Protein AF-A0A444UX99-F1 (afdb_monomer_lite)

Foldseek 3Di:
DVVVVVVVVVVVVVVVVVVPPDDQDPEDPDDDPDDDPVVVVVDPDWDFDDPDPRYHDTDID

InterPro domains:
  IPR001811 Chemokine interleukin-8-like domain [PF00048] (26-61)
  IPR036048 Chemokine interleukin-8-like superfamily [SSF54117] (24-61)

pLDDT: mean 87.47, std 8.94, range [59.31, 96.25]

Organism: Acipenser ruthenus (NCBI:txid7906)

Structure (mmCIF, N/CA/C/O backbone):
data_AF-A0A444UX99-F1
#
_entry.id   AF-A0A444UX99-F1
#
loop_
_atom_site.group_PDB
_atom_site.id
_atom_site.type_symbol
_atom_site.label_atom_id
_atom_site.label_alt_id
_atom_site.label_comp_id
_atom_site.label_asym_id
_atom_site.label_entity_id
_atom_site.label_seq_id
_atom_site.pdbx_PDB_ins_code
_atom_site.Cartn_x
_atom_site.Cartn_y
_atom_site.Cartn_z
_atom_site.occupancy
_atom_site.B_iso_or_equiv
_atom_site.auth_seq_id
_atom_site.auth_comp_id
_atom_site.auth_asym_id
_atom_site.auth_atom_id
_atom_site.pdbx_PDB_model_num
ATOM 1 N N . MET A 1 1 ? 19.212 -5.809 -46.375 1.00 59.31 1 MET A N 1
ATOM 2 C CA . MET A 1 1 ? 19.765 -6.403 -45.133 1.00 59.31 1 MET A CA 1
ATOM 3 C C . MET A 1 1 ? 19.787 -5.399 -43.979 1.00 59.31 1 MET A C 1
ATOM 5 O O . MET A 1 1 ? 19.201 -5.680 -42.945 1.00 59.31 1 MET A O 1
ATOM 9 N N . LYS A 1 2 ? 20.388 -4.212 -44.165 1.00 63.38 2 LYS A N 1
ATOM 10 C CA . LYS A 1 2 ? 20.611 -3.205 -43.106 1.00 63.38 2 LYS A CA 1
ATOM 11 C C . LYS A 1 2 ? 19.328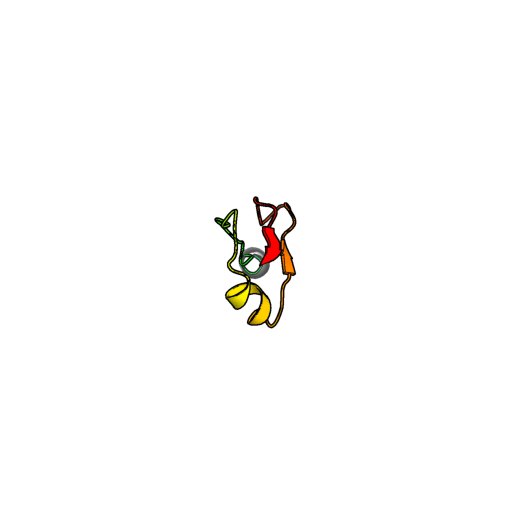 -2.567 -42.531 1.00 63.38 2 LYS A C 1
ATOM 13 O O . LYS A 1 2 ? 19.195 -2.469 -41.320 1.00 63.38 2 LYS A O 1
ATOM 18 N N . SER A 1 3 ? 18.348 -2.227 -43.374 1.00 73.12 3 SER A N 1
ATOM 19 C CA . SER A 1 3 ? 17.058 -1.643 -42.946 1.00 73.12 3 SER A CA 1
ATOM 20 C C . SER A 1 3 ? 16.149 -2.621 -42.193 1.00 73.12 3 SER A C 1
ATOM 22 O O . SER A 1 3 ? 15.478 -2.236 -41.242 1.00 73.12 3 SER A O 1
ATOM 24 N N . ARG A 1 4 ? 16.159 -3.904 -42.582 1.00 86.69 4 ARG A N 1
ATOM 25 C CA . ARG A 1 4 ? 15.388 -4.963 -41.909 1.00 86.69 4 ARG A CA 1
ATOM 26 C C . ARG A 1 4 ? 15.908 -5.216 -40.495 1.00 86.69 4 ARG A C 1
ATOM 28 O O . ARG A 1 4 ? 15.110 -5.327 -39.578 1.00 86.69 4 ARG A O 1
ATOM 35 N N . ALA A 1 5 ? 17.230 -5.245 -40.321 1.00 87.81 5 ALA A N 1
ATOM 36 C CA . ALA A 1 5 ? 17.852 -5.393 -39.007 1.00 87.81 5 ALA A CA 1
ATOM 37 C C . ALA A 1 5 ? 17.469 -4.243 -38.061 1.00 87.81 5 ALA A C 1
ATOM 39 O O . ALA A 1 5 ? 17.098 -4.498 -36.923 1.00 87.81 5 ALA A O 1
ATOM 40 N N . LEU A 1 6 ? 17.471 -2.99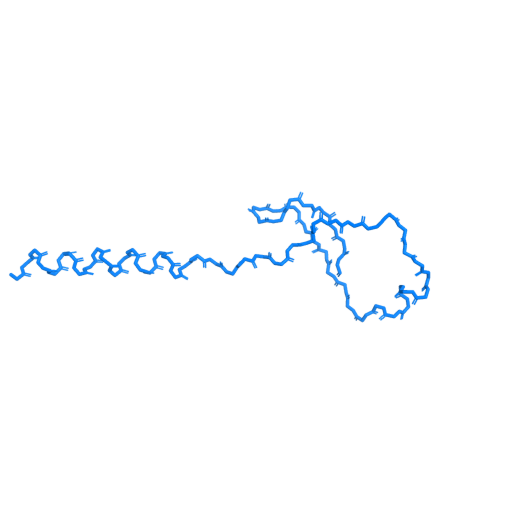6 -38.551 1.00 89.44 6 LEU A N 1
ATOM 41 C CA . LEU A 1 6 ? 17.039 -1.837 -37.761 1.00 89.44 6 LEU A CA 1
ATOM 42 C C . LEU A 1 6 ? 15.578 -1.954 -37.318 1.00 89.44 6 LEU A C 1
ATOM 44 O O . LEU A 1 6 ? 15.282 -1.724 -36.152 1.00 89.44 6 LEU A O 1
ATOM 48 N N . PHE A 1 7 ? 14.684 -2.361 -38.222 1.00 92.56 7 PHE A N 1
ATOM 49 C CA . PHE A 1 7 ? 13.274 -2.570 -37.895 1.00 92.56 7 PHE A CA 1
ATOM 50 C C . PHE A 1 7 ? 13.083 -3.653 -36.823 1.00 92.56 7 PHE A C 1
ATOM 52 O O . PHE A 1 7 ? 12.351 -3.443 -35.860 1.00 92.56 7 PHE A O 1
ATOM 59 N N . PHE A 1 8 ? 13.798 -4.777 -36.938 1.00 92.50 8 PHE A N 1
ATOM 60 C CA . PHE A 1 8 ? 13.781 -5.831 -35.921 1.00 92.50 8 PHE A CA 1
ATOM 61 C C . PHE A 1 8 ? 14.311 -5.352 -34.565 1.00 92.50 8 PHE A C 1
ATOM 63 O O . PHE A 1 8 ? 13.687 -5.635 -33.546 1.00 92.50 8 PHE A O 1
ATOM 70 N N . CYS A 1 9 ? 15.411 -4.593 -34.535 1.00 93.56 9 CYS A N 1
ATOM 71 C CA . CYS A 1 9 ? 15.929 -4.020 -33.292 1.00 93.56 9 CYS A CA 1
ATOM 72 C C . CYS A 1 9 ? 14.923 -3.062 -32.639 1.00 93.56 9 CYS A C 1
ATOM 74 O O . CYS A 1 9 ? 14.774 -3.068 -31.421 1.00 93.56 9 CYS A O 1
ATOM 76 N N . LEU A 1 10 ? 14.222 -2.261 -33.444 1.00 94.44 10 LEU A N 1
ATOM 77 C CA . LEU A 1 10 ? 13.247 -1.285 -32.960 1.00 94.44 10 LEU A CA 1
ATOM 78 C C . LEU A 1 10 ? 12.017 -1.980 -32.359 1.00 94.44 10 LEU A C 1
ATOM 80 O O . LEU A 1 10 ? 11.604 -1.639 -31.255 1.00 94.44 10 LEU A O 1
ATOM 84 N N . LEU A 1 11 ? 11.499 -3.019 -33.023 1.00 94.94 11 LEU A N 1
ATOM 85 C CA . LEU A 1 11 ? 10.422 -3.855 -32.484 1.00 94.94 11 LEU A CA 1
ATOM 86 C C . LEU A 1 11 ? 10.825 -4.556 -31.184 1.00 94.94 11 LEU A C 1
ATOM 88 O O . LEU A 1 11 ? 10.046 -4.573 -30.233 1.00 94.94 11 LEU A O 1
ATOM 92 N N . LEU A 1 12 ? 12.040 -5.108 -31.130 1.00 93.19 12 LEU A N 1
ATOM 93 C CA . LEU A 1 12 ? 12.549 -5.774 -29.934 1.00 93.19 12 LEU A CA 1
ATOM 94 C C . LEU A 1 12 ? 12.676 -4.789 -28.763 1.00 93.19 12 LEU A C 1
ATOM 96 O O . LEU A 1 12 ? 12.274 -5.113 -27.652 1.00 93.19 12 LEU A O 1
ATOM 100 N N . ALA A 1 13 ? 13.168 -3.572 -29.013 1.00 93.12 13 ALA A N 1
ATOM 101 C CA . ALA A 1 13 ? 13.256 -2.526 -27.997 1.00 93.12 13 ALA A CA 1
ATOM 102 C C . ALA A 1 13 ? 11.873 -2.135 -27.453 1.00 93.12 13 ALA A C 1
ATOM 104 O O . ALA A 1 13 ? 11.689 -2.079 -26.238 1.00 93.12 13 ALA A O 1
ATOM 105 N N . CYS A 1 14 ? 10.886 -1.929 -28.331 1.00 92.25 14 CYS A N 1
ATOM 106 C CA . CYS A 1 14 ? 9.509 -1.655 -27.919 1.00 92.25 14 CYS A CA 1
ATOM 107 C C . CYS A 1 14 ? 8.931 -2.798 -27.077 1.00 92.25 14 CYS A C 1
ATOM 109 O O . CYS A 1 14 ? 8.338 -2.551 -26.032 1.00 92.25 14 CYS A O 1
ATOM 111 N N . PHE A 1 15 ? 9.151 -4.044 -27.496 1.00 91.00 15 PHE A N 1
ATOM 112 C CA . PHE A 1 15 ? 8.675 -5.221 -26.776 1.00 91.00 15 PHE A CA 1
ATOM 113 C C . PHE A 1 15 ? 9.303 -5.344 -25.380 1.00 91.00 15 PHE A C 1
ATOM 115 O O . PHE A 1 15 ? 8.593 -5.583 -24.405 1.00 91.00 15 PHE A O 1
ATOM 122 N N . CYS A 1 16 ? 10.612 -5.108 -25.255 1.00 90.06 16 CYS A N 1
ATOM 123 C CA . CYS A 1 16 ? 11.299 -5.090 -23.963 1.00 90.06 16 CYS A CA 1
ATOM 124 C C . CYS A 1 16 ? 10.766 -3.991 -23.032 1.00 90.06 16 CYS A C 1
ATOM 126 O O . CYS A 1 16 ? 10.614 -4.236 -21.839 1.00 90.06 16 CYS A O 1
ATOM 128 N N . LEU A 1 17 ? 10.449 -2.802 -23.558 1.00 86.94 17 LEU A N 1
ATOM 129 C CA . LEU A 1 17 ? 9.851 -1.718 -22.770 1.00 86.94 17 LEU A CA 1
ATOM 130 C C . LEU A 1 17 ? 8.443 -2.075 -22.279 1.00 86.94 17 LEU A C 1
ATOM 132 O O . LEU A 1 17 ? 8.116 -1.803 -21.128 1.00 86.94 17 LEU A O 1
ATOM 136 N N . SER A 1 18 ? 7.628 -2.722 -23.115 1.00 85.69 18 SER A N 1
ATOM 137 C CA . SER A 1 18 ? 6.299 -3.198 -22.711 1.00 85.69 18 SER A CA 1
ATOM 138 C C . SER A 1 18 ? 6.369 -4.304 -21.655 1.00 85.69 18 SER A C 1
ATOM 140 O O . SER A 1 18 ? 5.552 -4.322 -20.742 1.00 85.69 18 SER A O 1
ATOM 142 N N . LEU A 1 19 ? 7.352 -5.205 -21.742 1.00 82.69 19 LEU A N 1
ATOM 143 C CA . LEU A 1 19 ? 7.589 -6.239 -20.726 1.00 82.69 19 LEU A CA 1
ATOM 144 C C . LEU A 1 19 ? 8.140 -5.677 -19.412 1.00 82.69 19 LEU A C 1
ATOM 146 O O . LEU A 1 19 ? 7.916 -6.262 -18.358 1.00 82.69 19 LEU A O 1
ATOM 150 N N . ALA A 1 20 ? 8.862 -4.558 -19.471 1.00 79.19 20 ALA A N 1
ATOM 151 C CA . ALA A 1 20 ? 9.353 -3.858 -18.290 1.00 79.19 20 ALA A CA 1
ATOM 152 C C . ALA A 1 20 ? 8.244 -3.103 -17.539 1.00 79.19 20 ALA A C 1
ATOM 154 O O . ALA A 1 20 ? 8.500 -2.586 -16.450 1.00 79.19 20 ALA A O 1
ATOM 155 N N . GLN A 1 21 ? 7.025 -3.031 -18.091 1.00 68.50 21 GLN A N 1
ATOM 156 C CA . GLN A 1 21 ? 5.875 -2.483 -17.386 1.00 68.50 21 GLN A CA 1
ATOM 157 C C . GLN A 1 21 ? 5.583 -3.391 -16.182 1.00 68.50 21 GLN A C 1
ATOM 159 O O . GLN A 1 21 ? 5.133 -4.526 -16.334 1.00 68.50 21 GLN A O 1
ATOM 164 N N . GLY A 1 22 ? 5.954 -2.907 -14.994 1.00 63.12 22 GLY A N 1
ATOM 165 C CA . GLY A 1 22 ? 5.925 -3.667 -13.747 1.00 63.12 22 GLY A CA 1
ATOM 166 C C . GLY A 1 22 ? 4.543 -4.222 -13.404 1.00 63.12 22 GLY A C 1
ATOM 167 O O . GLY A 1 22 ? 3.523 -3.816 -13.963 1.00 63.12 22 GLY A O 1
ATOM 168 N N . SER A 1 23 ? 4.513 -5.165 -12.461 1.00 67.06 23 SER A N 1
ATOM 169 C CA . SER A 1 23 ? 3.256 -5.661 -11.898 1.00 67.06 23 SER A CA 1
ATOM 170 C C . SER A 1 23 ? 2.434 -4.486 -11.372 1.00 67.06 23 SER A C 1
ATOM 172 O O . SER A 1 23 ? 2.969 -3.618 -10.689 1.00 67.06 23 SER A O 1
ATOM 174 N N . TYR A 1 24 ? 1.132 -4.463 -11.665 1.00 67.00 24 TYR A N 1
ATOM 175 C CA . TYR A 1 24 ? 0.234 -3.515 -11.014 1.00 67.00 24 TYR A CA 1
ATOM 176 C C . TYR A 1 24 ? 0.288 -3.753 -9.504 1.00 67.00 24 TYR A C 1
ATOM 178 O O . TYR A 1 24 ? 0.062 -4.876 -9.041 1.00 67.00 24 TYR A O 1
ATOM 186 N N . GLU A 1 25 ? 0.609 -2.703 -8.751 1.00 74.19 25 GLU A N 1
ATOM 187 C CA . GLU A 1 25 ? 0.621 -2.757 -7.296 1.00 74.19 25 GLU A CA 1
ATOM 188 C C . GLU A 1 25 ? -0.782 -3.087 -6.785 1.00 74.19 25 GLU A C 1
ATOM 190 O O . GLU A 1 25 ? -1.792 -2.532 -7.229 1.00 74.19 25 GLU A O 1
ATOM 195 N N . ASN A 1 26 ? -0.865 -4.026 -5.845 1.00 85.00 26 ASN A N 1
ATOM 196 C CA . ASN A 1 26 ? -2.137 -4.377 -5.233 1.00 85.00 26 ASN A CA 1
ATOM 197 C C . ASN A 1 26 ? -2.459 -3.334 -4.156 1.00 85.00 26 ASN A C 1
ATOM 199 O O . ASN A 1 26 ? -2.151 -3.542 -2.986 1.00 85.00 26 ASN A O 1
ATOM 203 N N . CYS A 1 27 ? -2.997 -2.182 -4.552 1.00 90.00 27 CYS A N 1
ATOM 204 C CA . CYS A 1 27 ? -3.268 -1.075 -3.636 1.00 90.00 27 CYS A CA 1
ATOM 205 C C . CYS A 1 27 ? -4.613 -1.227 -2.910 1.00 90.00 27 CYS A C 1
ATOM 207 O O . CYS A 1 27 ? -5.630 -1.615 -3.486 1.00 90.00 27 CYS A O 1
ATOM 209 N N . CYS A 1 28 ? -4.638 -0.832 -1.642 1.00 91.44 28 CYS A N 1
ATOM 210 C CA . CYS A 1 28 ? -5.851 -0.548 -0.893 1.00 91.44 28 CYS A CA 1
ATOM 211 C C . CYS A 1 28 ? -6.518 0.711 -1.450 1.00 91.44 28 CYS A C 1
ATOM 213 O O . CYS A 1 28 ? -5.903 1.776 -1.483 1.00 91.44 28 CYS A O 1
ATOM 215 N N . LEU A 1 29 ? -7.778 0.576 -1.865 1.00 90.81 29 LEU A N 1
ATOM 216 C CA . LEU A 1 29 ? -8.574 1.660 -2.450 1.00 90.81 29 LEU A CA 1
ATOM 217 C C . LEU A 1 29 ? -9.517 2.320 -1.431 1.00 90.81 29 LEU A C 1
ATOM 219 O O . LEU A 1 29 ? -10.066 3.388 -1.691 1.00 90.81 29 LEU A O 1
ATOM 223 N N . SER A 1 30 ? -9.741 1.680 -0.280 1.00 90.38 30 SER A N 1
ATOM 224 C CA . SER A 1 30 ? -10.614 2.173 0.786 1.00 90.38 30 SER A CA 1
ATOM 225 C C . SER A 1 30 ? -10.320 1.451 2.099 1.00 90.38 30 SER A C 1
ATOM 227 O O . SER A 1 30 ? -10.047 0.252 2.100 1.00 90.38 30 SER A O 1
ATOM 229 N N . TYR A 1 31 ? -10.417 2.164 3.220 1.00 90.88 31 TYR A N 1
ATOM 230 C CA . TYR A 1 31 ? -10.229 1.607 4.555 1.00 90.88 31 TYR A CA 1
ATOM 231 C C . TYR A 1 31 ? -11.425 1.914 5.456 1.00 90.88 31 TYR A C 1
ATOM 233 O O . TYR A 1 31 ? -12.131 2.909 5.294 1.00 90.88 31 TYR A O 1
ATOM 241 N N . VAL A 1 32 ? -11.633 1.052 6.449 1.00 92.12 32 VAL A N 1
ATOM 242 C CA . VAL A 1 32 ? -12.594 1.299 7.526 1.00 92.12 32 VAL A CA 1
ATOM 243 C C . VAL A 1 32 ? -11.918 2.088 8.645 1.00 92.12 32 VAL A C 1
ATOM 245 O O . VAL A 1 32 ? -10.772 1.824 9.000 1.00 92.12 32 VAL A O 1
ATOM 248 N N . THR A 1 33 ? -12.630 3.036 9.251 1.00 89.75 33 THR A N 1
ATOM 249 C CA . THR A 1 33 ? -12.107 3.820 10.387 1.00 89.75 33 THR A CA 1
ATOM 250 C C . THR A 1 33 ? -12.034 3.014 11.684 1.00 89.75 33 THR A C 1
ATOM 252 O O . THR A 1 33 ? -11.297 3.362 12.603 1.00 89.75 33 THR A O 1
ATOM 255 N N . SER A 1 34 ? -12.801 1.926 11.770 1.00 91.44 34 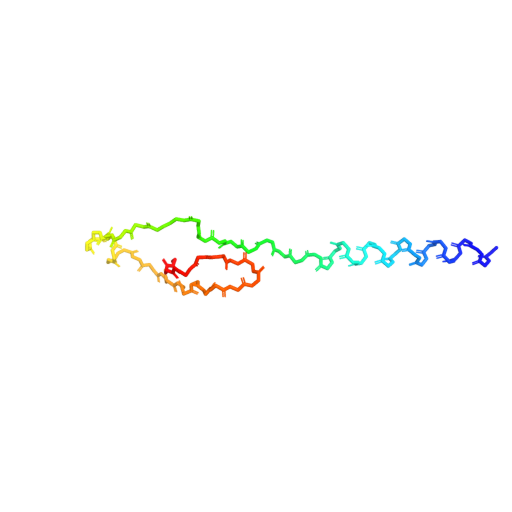SER A N 1
ATOM 256 C CA . SER A 1 34 ? -12.962 1.104 12.964 1.00 91.44 34 SER A CA 1
ATOM 257 C C . SER A 1 34 ? -12.962 -0.374 12.595 1.00 91.44 34 SER A C 1
ATOM 259 O O . SER A 1 34 ? -13.666 -0.808 11.683 1.00 91.44 34 SER A O 1
ATOM 261 N N . VAL A 1 35 ? -12.183 -1.159 13.340 1.00 90.69 35 VAL A N 1
ATOM 262 C CA . VAL A 1 35 ? -12.094 -2.614 13.187 1.00 90.69 35 VAL A CA 1
ATOM 263 C C . VAL A 1 35 ? -12.463 -3.265 14.511 1.00 90.69 35 VAL A C 1
ATOM 265 O O . VAL A 1 35 ? -11.896 -2.934 15.557 1.00 90.69 35 VAL A O 1
ATOM 268 N N . LYS A 1 36 ? -13.396 -4.222 14.465 1.00 95.38 36 LYS A N 1
ATOM 269 C CA . LYS A 1 36 ? -13.827 -4.981 15.646 1.00 95.38 36 LYS A CA 1
ATOM 270 C C . LYS A 1 36 ? -12.630 -5.707 16.289 1.00 95.38 36 LYS A C 1
ATOM 272 O O . LYS A 1 36 ? -11.816 -6.280 15.561 1.00 95.38 36 LYS A O 1
ATOM 277 N N . PRO A 1 37 ? -12.537 -5.780 17.631 1.00 94.81 37 PRO A N 1
ATOM 278 C CA . PRO A 1 37 ? -11.426 -6.457 18.309 1.00 94.81 37 PRO A CA 1
ATOM 279 C C . PRO A 1 37 ? -11.245 -7.925 17.901 1.00 94.81 37 PRO A C 1
ATOM 281 O O . PRO A 1 37 ? -10.120 -8.410 17.838 1.00 94.81 37 PRO A O 1
ATOM 284 N N . SER A 1 38 ? -12.337 -8.628 17.590 1.00 95.00 38 SER A N 1
ATOM 285 C CA . SER A 1 38 ? -12.299 -10.013 17.105 1.00 95.00 38 SER A CA 1
ATOM 286 C C . SER A 1 38 ? -11.5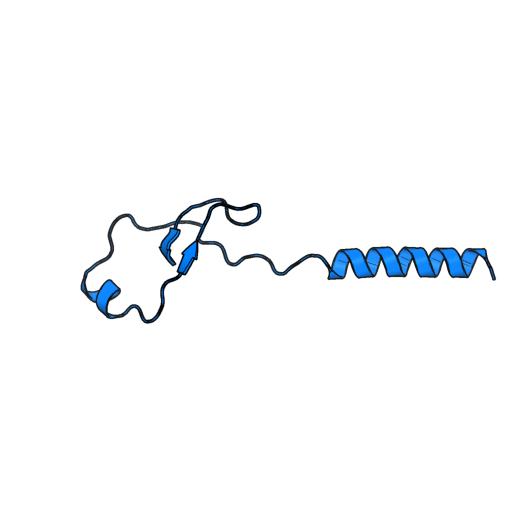84 -10.148 15.761 1.00 95.00 38 SER A C 1
ATOM 288 O O . SER A 1 38 ? -10.813 -11.084 15.580 1.00 95.00 38 SER A O 1
ATOM 290 N N . VAL A 1 39 ? -11.786 -9.193 14.849 1.00 92.00 39 VAL A N 1
ATOM 291 C CA . VAL A 1 39 ? -11.120 -9.178 13.540 1.00 92.00 39 VAL A CA 1
ATOM 292 C C . VAL A 1 39 ? -9.631 -8.919 13.723 1.00 92.00 39 VAL A C 1
ATOM 294 O O . VAL A 1 39 ? -8.835 -9.669 13.176 1.00 92.00 39 VAL A O 1
ATOM 297 N N . LYS A 1 40 ? -9.243 -7.958 14.577 1.00 91.75 40 LYS A N 1
ATOM 298 C CA . LYS A 1 40 ? -7.823 -7.701 14.891 1.00 91.75 40 LYS A CA 1
ATOM 299 C C . LYS A 1 40 ? -7.106 -8.947 15.420 1.00 91.75 40 LYS A C 1
ATOM 301 O O . LYS A 1 40 ? -5.976 -9.200 15.032 1.00 91.75 40 LYS A O 1
ATOM 306 N N . LYS A 1 41 ? -7.773 -9.749 16.261 1.00 94.56 41 LYS A N 1
ATOM 307 C CA . LYS A 1 41 ? -7.227 -11.017 16.782 1.00 94.56 41 LYS A CA 1
ATOM 308 C C . LYS A 1 41 ? -7.063 -12.104 15.714 1.00 94.56 41 LYS A C 1
ATOM 310 O O . LYS A 1 41 ? -6.286 -13.027 15.923 1.00 94.56 41 LYS A O 1
ATOM 315 N N . ALA A 1 42 ? -7.803 -12.020 14.609 1.00 95.38 42 ALA A N 1
ATOM 316 C CA . ALA A 1 42 ? -7.749 -12.982 13.510 1.00 95.38 42 ALA A CA 1
ATOM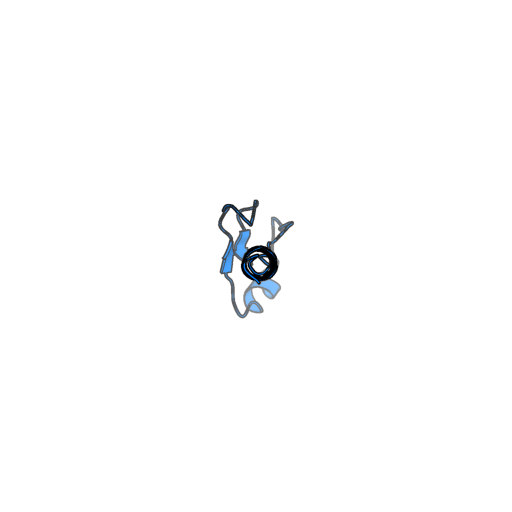 317 C C . ALA A 1 42 ? -6.756 -12.588 12.399 1.00 95.38 42 ALA A C 1
ATOM 319 O O . ALA A 1 42 ? -6.498 -13.396 11.505 1.00 95.38 42 ALA A O 1
ATOM 320 N N . VAL A 1 43 ? -6.199 -11.371 12.439 1.00 93.75 43 VAL A N 1
ATOM 321 C CA . VAL A 1 43 ? -5.204 -10.908 11.462 1.00 93.75 43 VAL A CA 1
ATOM 322 C C . VAL A 1 43 ? -3.925 -11.730 11.606 1.00 93.75 43 VAL A C 1
ATOM 324 O O . VAL A 1 43 ? -3.358 -11.830 12.691 1.00 93.75 43 VAL A O 1
ATOM 327 N N . ARG A 1 44 ? -3.462 -12.315 10.497 1.00 96.25 44 ARG A N 1
ATOM 328 C CA . ARG A 1 44 ? -2.220 -13.109 10.451 1.00 96.25 44 ARG A CA 1
ATOM 329 C C . ARG A 1 44 ? -1.003 -12.301 10.019 1.00 96.25 44 ARG A C 1
ATOM 331 O O . ARG A 1 44 ? 0.110 -12.611 10.421 1.00 96.25 44 ARG A O 1
ATOM 338 N N . SER A 1 45 ? -1.220 -11.288 9.196 1.00 94.06 45 SER A N 1
ATOM 339 C CA . SER A 1 45 ? -0.185 -10.422 8.649 1.00 94.06 45 SER A CA 1
ATOM 340 C C . SER A 1 45 ? -0.787 -9.056 8.395 1.00 94.06 45 SER A C 1
ATOM 342 O O . SER A 1 45 ? -1.959 -8.970 8.033 1.00 94.06 45 SER A O 1
ATOM 344 N N . TYR A 1 46 ? 0.025 -8.022 8.553 1.00 93.19 46 TYR A N 1
ATOM 345 C CA . TYR A 1 46 ? -0.310 -6.678 8.126 1.00 93.19 46 TYR A CA 1
ATOM 346 C C . TYR A 1 46 ? 0.867 -6.100 7.345 1.00 93.19 46 TYR A C 1
ATOM 348 O O . TYR A 1 46 ? 2.021 -6.466 7.586 1.00 93.19 46 TYR A O 1
ATOM 356 N N . ARG A 1 47 ? 0.584 -5.185 6.428 1.00 91.38 47 ARG A N 1
ATOM 357 C CA . ARG A 1 47 ? 1.577 -4.368 5.734 1.00 91.38 47 ARG A CA 1
ATOM 358 C C . ARG A 1 47 ? 1.178 -2.903 5.791 1.00 91.38 47 ARG A C 1
ATOM 360 O O . ARG A 1 47 ? -0.002 -2.566 5.706 1.00 91.38 47 ARG A O 1
ATOM 367 N N . THR A 1 48 ? 2.172 -2.036 5.910 1.00 91.88 48 THR A N 1
ATOM 368 C CA . THR A 1 48 ? 1.972 -0.600 5.731 1.00 91.88 48 THR A CA 1
ATOM 369 C C . THR A 1 48 ? 1.997 -0.301 4.240 1.00 91.88 48 THR A C 1
ATOM 371 O O . THR A 1 48 ? 2.943 -0.667 3.548 1.00 91.88 48 THR A O 1
ATOM 374 N N . GLN A 1 49 ? 0.948 0.340 3.750 1.00 91.75 49 GLN A N 1
ATOM 375 C CA . GLN A 1 49 ? 0.883 0.914 2.420 1.00 91.75 49 GLN A CA 1
ATOM 376 C C . GLN A 1 49 ? 1.243 2.391 2.525 1.00 91.75 49 GLN A C 1
ATOM 378 O O . GLN A 1 49 ? 0.530 3.167 3.168 1.00 91.75 49 GLN A O 1
ATOM 383 N N . GLU A 1 50 ? 2.362 2.757 1.915 1.00 91.31 50 GLU A N 1
ATOM 384 C CA . GLU A 1 50 ? 2.790 4.142 1.774 1.00 91.31 50 GLU A CA 1
ATOM 385 C C . GLU A 1 50 ? 2.189 4.756 0.509 1.00 91.31 50 GLU A C 1
ATOM 387 O O . GLU A 1 50 ? 1.752 4.051 -0.402 1.00 91.31 50 GLU A O 1
ATOM 392 N N . THR A 1 51 ? 2.137 6.084 0.478 1.00 89.00 51 THR A N 1
ATOM 393 C CA . THR A 1 51 ? 1.727 6.815 -0.716 1.00 89.00 51 THR A CA 1
ATOM 394 C C . THR A 1 51 ? 2.954 6.994 -1.603 1.00 89.00 51 THR A C 1
ATOM 396 O O . THR A 1 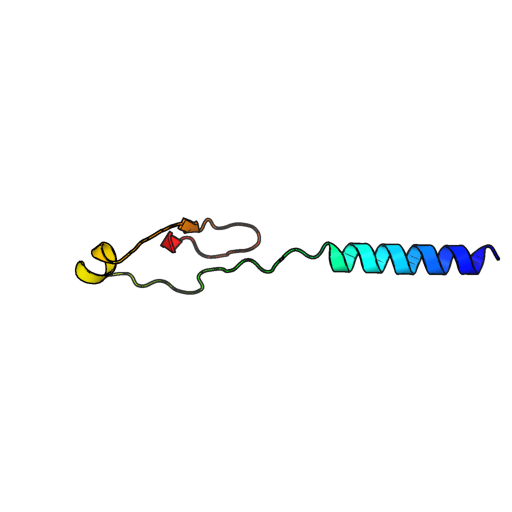51 ? 3.845 7.772 -1.262 1.00 89.00 51 THR A O 1
ATOM 399 N N . ASP A 1 52 ? 3.018 6.273 -2.715 1.00 82.19 52 ASP A N 1
ATOM 400 C CA . ASP A 1 52 ? 4.121 6.322 -3.672 1.00 82.19 52 ASP A CA 1
ATOM 401 C C . ASP A 1 52 ? 3.606 6.615 -5.094 1.00 82.19 52 ASP A C 1
ATOM 403 O O . ASP A 1 52 ? 2.471 7.051 -5.293 1.00 82.19 52 ASP A O 1
ATOM 407 N N . GLY A 1 53 ? 4.456 6.436 -6.108 1.00 77.88 53 GLY A N 1
ATOM 408 C CA . GLY A 1 53 ? 4.062 6.616 -7.509 1.00 77.88 53 GLY A CA 1
ATOM 409 C C . GLY A 1 53 ? 3.040 5.586 -8.019 1.00 77.88 53 GLY A C 1
ATOM 410 O O . GLY A 1 53 ? 2.577 5.729 -9.149 1.00 77.88 53 GLY A O 1
ATOM 411 N N . GLY A 1 54 ? 2.706 4.563 -7.224 1.00 83.62 54 GLY A N 1
ATOM 412 C CA . GLY A 1 54 ? 1.725 3.526 -7.535 1.00 83.62 54 GLY A CA 1
ATOM 413 C C . GLY A 1 54 ? 0.450 3.646 -6.697 1.00 83.62 54 GLY A C 1
ATOM 414 O O . GLY A 1 54 ? -0.639 3.795 -7.253 1.00 83.62 54 GLY A O 1
ATOM 415 N N . CYS A 1 55 ? 0.566 3.598 -5.368 1.00 88.44 55 CYS A N 1
ATOM 416 C CA . CYS A 1 55 ? -0.561 3.685 -4.444 1.00 88.44 55 CYS A CA 1
ATOM 417 C C . CYS A 1 55 ? -0.759 5.111 -3.920 1.00 88.44 55 CYS A C 1
ATOM 419 O O . CYS A 1 55 ? 0.156 5.757 -3.423 1.00 88.44 55 CYS A O 1
ATOM 421 N N . ASN A 1 56 ? -2.000 5.592 -3.959 1.00 90.19 56 ASN A N 1
ATOM 422 C CA . ASN A 1 56 ? -2.358 6.970 -3.613 1.00 90.19 56 ASN A CA 1
ATOM 423 C C . ASN A 1 56 ? -2.930 7.147 -2.190 1.00 90.19 56 ASN A C 1
ATOM 425 O O . ASN A 1 56 ? -3.235 8.271 -1.792 1.00 90.19 56 ASN A O 1
ATOM 429 N N . ILE A 1 57 ? -3.108 6.062 -1.431 1.00 89.94 57 ILE A N 1
ATOM 430 C CA . ILE A 1 57 ? -3.717 6.076 -0.092 1.00 89.94 57 ILE A CA 1
ATOM 431 C C . ILE A 1 57 ? -2.756 5.445 0.910 1.00 89.94 57 ILE A C 1
ATOM 433 O O . ILE A 1 57 ? -2.321 4.311 0.715 1.00 89.94 57 ILE A O 1
ATOM 437 N N . GLN A 1 58 ? -2.512 6.136 2.022 1.00 91.31 58 GLN A N 1
ATOM 438 C CA . GLN A 1 58 ? -1.806 5.560 3.161 1.00 91.31 58 GLN A CA 1
ATOM 439 C C . GLN A 1 58 ? -2.746 4.635 3.951 1.00 91.31 58 GLN A C 1
ATOM 441 O O . GLN A 1 58 ? -3.804 5.073 4.407 1.00 91.31 58 GLN A O 1
ATOM 446 N N . ALA A 1 59 ? -2.383 3.360 4.114 1.00 92.62 59 ALA A N 1
ATOM 447 C CA . ALA A 1 59 ? -3.243 2.358 4.754 1.00 92.62 59 ALA A CA 1
ATOM 448 C C . ALA A 1 59 ? -2.454 1.250 5.476 1.00 92.62 59 ALA A C 1
ATOM 450 O O . ALA A 1 59 ? -1.272 1.046 5.225 1.00 92.62 59 ALA A O 1
ATOM 451 N N . ILE A 1 60 ? -3.128 0.504 6.356 1.00 91.56 60 ILE A N 1
ATOM 452 C CA . ILE A 1 60 ? -2.644 -0.776 6.898 1.00 91.56 60 ILE A CA 1
ATOM 453 C C . ILE A 1 60 ? -3.509 -1.867 6.259 1.00 91.56 60 ILE A C 1
ATOM 455 O O . ILE A 1 60 ? -4.734 -1.819 6.405 1.00 91.56 60 ILE A O 1
ATOM 459 N N . VAL A 1 61 ? -2.889 -2.810 5.549 1.00 92.19 61 VAL A N 1
ATOM 460 C CA . VAL A 1 61 ? -3.562 -3.923 4.850 1.00 92.19 61 VAL A CA 1
ATOM 461 C C . VAL A 1 61 ? -3.257 -5.237 5.534 1.00 92.19 61 VAL A C 1
ATOM 463 O O . VAL A 1 61 ? -2.055 -5.475 5.775 1.00 92.19 61 VAL A O 1
#

Radius of gyration: 21.62 Å; chains: 1; bounding box: 34×20×63 Å

Secondary structure (DSSP, 8-state):
-HHHHHHHHHHHHHHHHHHTSPPPP-------S---HHHHHH-----EE---SS--S-EE-

Sequence (61 aa):
MKSRALFFCLLLACFCLSLAQGSYENCCLSYVTSVKPSVKKAVRSYRTQETDGGCNIQAIV